Protein AF-A0A1D7TIS1-F1 (afdb_monomer)

pLDDT: mean 77.93, std 20.72, range [29.73, 98.0]

Secondary structure (DSSP, 8-state):
-HHHHHHHHHHHHHHHHHHHHHHHH-TTHHHHHHHHHHHHHHHHHHHHHHHHHHHHHHHHTT-----TTGGGT---S------------------HHHHHHHHHHHHHHHS-HHHHHHHHHHHHHHHHHHHTT---HHHHHHHHHHHHHHHHHHHHHHHTT--

Sequence (163 aa):
MTTTSRLVRFYLFGDVLVVLLSLFQGGDWLLNTQMAFVCSLLITLASFRSYHTFVTRRVDAGLIPDDKFDKFYEDDKEEDDDEQESVAPSVAKVGFKQSFHNLALSYKSALSLYRIFSYGVLFLAVLFLIRHDTLDAVAFFVGLSVVPLSSFLSVLFVKKGFE

Radius of gyration: 22.09 Å; Cα contacts (8 Å, |Δi|>4): 105; chains: 1; bounding box: 69×40×48 Å

Organism: NCBI:txid1193502

Mean predicted aligned error: 12.04 Å

Structure (mmCIF, N/CA/C/O backbone):
data_AF-A0A1D7TIS1-F1
#
_entry.id   AF-A0A1D7TIS1-F1
#
loop_
_atom_site.group_PDB
_atom_site.id
_atom_site.type_symbol
_atom_site.label_atom_id
_atom_site.label_alt_id
_atom_site.label_comp_id
_atom_site.label_asym_id
_atom_site.label_entity_id
_atom_site.label_seq_id
_atom_site.pdbx_PDB_ins_code
_atom_site.Cartn_x
_atom_site.Cartn_y
_atom_site.Cartn_z
_atom_site.occupancy
_atom_site.B_iso_or_equiv
_atom_site.auth_seq_id
_atom_site.auth_comp_id
_atom_site.auth_asym_id
_atom_site.auth_atom_id
_atom_site.pdbx_PDB_model_num
ATOM 1 N N . MET A 1 1 ? 7.291 -17.846 -11.606 1.00 48.78 1 MET A N 1
ATOM 2 C CA . MET A 1 1 ? 6.008 -17.732 -10.859 1.00 48.78 1 MET A CA 1
ATOM 3 C C . MET A 1 1 ? 6.133 -17.972 -9.347 1.00 48.78 1 MET A C 1
ATOM 5 O O . MET A 1 1 ? 5.205 -17.632 -8.622 1.00 48.78 1 MET A O 1
ATOM 9 N N . THR A 1 2 ? 7.244 -18.515 -8.835 1.00 55.75 2 THR A N 1
ATOM 10 C CA . THR A 1 2 ? 7.397 -18.871 -7.410 1.00 55.75 2 THR A CA 1
ATOM 11 C C . THR A 1 2 ? 7.517 -17.653 -6.482 1.00 55.75 2 THR A C 1
ATOM 13 O O . THR A 1 2 ? 6.889 -17.637 -5.427 1.00 55.75 2 THR A O 1
ATOM 16 N N . THR A 1 3 ? 8.232 -16.597 -6.882 1.00 69.69 3 THR A N 1
ATOM 17 C CA . THR A 1 3 ? 8.491 -15.415 -6.034 1.00 69.69 3 THR A CA 1
ATOM 18 C C . THR A 1 3 ? 7.237 -14.584 -5.742 1.00 69.69 3 THR A C 1
ATOM 20 O O . THR A 1 3 ? 6.989 -14.227 -4.594 1.00 69.69 3 THR A O 1
ATOM 23 N N . THR A 1 4 ? 6.384 -14.334 -6.743 1.00 74.88 4 THR A N 1
ATOM 24 C CA . THR A 1 4 ? 5.131 -13.576 -6.554 1.00 74.88 4 THR A CA 1
ATOM 25 C C . THR A 1 4 ? 4.162 -14.304 -5.623 1.00 74.88 4 THR A C 1
ATOM 27 O O . THR A 1 4 ? 3.548 -13.680 -4.764 1.00 74.88 4 THR A O 1
ATOM 30 N N . SER A 1 5 ? 4.062 -15.635 -5.739 1.00 76.88 5 SER A N 1
ATOM 31 C CA . SER A 1 5 ? 3.223 -16.436 -4.839 1.00 76.88 5 SER A CA 1
ATOM 32 C C . SER A 1 5 ? 3.731 -16.394 -3.394 1.00 76.88 5 SER A C 1
ATOM 34 O O . SER A 1 5 ? 2.920 -16.308 -2.476 1.00 76.88 5 SER A O 1
ATOM 36 N N . ARG A 1 6 ? 5.056 -16.378 -3.177 1.00 82.06 6 ARG A N 1
ATOM 37 C CA . ARG A 1 6 ? 5.641 -16.206 -1.836 1.00 82.06 6 ARG A CA 1
ATOM 38 C C . ARG A 1 6 ? 5.284 -14.845 -1.231 1.00 82.06 6 ARG A C 1
ATOM 40 O O . ARG A 1 6 ? 4.828 -14.810 -0.096 1.00 82.06 6 ARG A O 1
ATOM 47 N N . LEU A 1 7 ? 5.408 -13.749 -1.986 1.00 86.50 7 LEU A N 1
ATOM 48 C CA . LEU A 1 7 ? 5.056 -12.403 -1.502 1.00 86.50 7 LEU A CA 1
ATOM 49 C C . LEU A 1 7 ? 3.585 -12.292 -1.094 1.00 86.50 7 LEU A C 1
ATOM 51 O O . LEU A 1 7 ? 3.282 -11.806 -0.009 1.00 86.50 7 LEU A O 1
ATOM 55 N N . VAL A 1 8 ? 2.672 -12.810 -1.921 1.00 88.31 8 VAL A N 1
ATOM 56 C CA . VAL A 1 8 ? 1.237 -12.807 -1.598 1.00 88.31 8 VAL A CA 1
ATOM 57 C C . VAL A 1 8 ? 0.956 -13.588 -0.312 1.00 88.31 8 VAL A C 1
ATOM 59 O O . VAL A 1 8 ? 0.152 -13.139 0.497 1.00 88.31 8 VAL A O 1
ATOM 62 N N . ARG A 1 9 ? 1.647 -14.711 -0.069 1.00 89.88 9 ARG A N 1
ATOM 63 C CA . ARG A 1 9 ? 1.519 -15.450 1.200 1.00 89.88 9 ARG A CA 1
ATOM 64 C C . ARG A 1 9 ? 1.951 -14.611 2.401 1.00 89.88 9 ARG A C 1
ATOM 66 O O . ARG A 1 9 ? 1.253 -14.636 3.405 1.00 89.88 9 ARG A O 1
ATOM 73 N N . PHE A 1 10 ? 3.042 -13.847 2.298 1.00 91.56 10 PHE A N 1
ATOM 74 C CA . PHE A 1 10 ? 3.452 -12.926 3.366 1.00 91.56 10 PHE A CA 1
ATOM 75 C C . PHE A 1 10 ? 2.415 -11.825 3.604 1.00 91.56 10 PHE A C 1
ATOM 77 O O . PHE A 1 10 ? 2.142 -11.499 4.753 1.00 91.56 10 PHE A O 1
ATOM 84 N N . TYR A 1 11 ? 1.804 -11.289 2.543 1.00 94.06 11 TYR A N 1
ATOM 85 C CA . TYR A 1 11 ? 0.757 -10.270 2.673 1.00 94.06 11 TYR A CA 1
ATOM 86 C C . TYR A 1 11 ? -0.478 -10.821 3.380 1.00 94.06 11 TYR A C 1
ATOM 88 O O . TYR A 1 11 ? -0.973 -10.191 4.305 1.00 94.06 11 TYR A O 1
ATOM 96 N N . LEU A 1 12 ? -0.932 -12.014 2.986 1.00 94.44 12 LEU A N 1
ATOM 97 C CA . LEU A 1 12 ? -2.064 -12.684 3.626 1.00 94.44 12 LEU A CA 1
ATOM 98 C C . LEU A 1 12 ? -1.747 -13.087 5.067 1.00 94.44 12 LEU A C 1
ATOM 100 O O . LEU A 1 12 ? -2.605 -12.974 5.930 1.00 94.44 12 LEU A O 1
ATOM 104 N N . PHE A 1 13 ? -0.521 -13.523 5.354 1.00 94.69 13 PHE A N 1
ATOM 105 C CA . PHE A 1 13 ? -0.105 -13.828 6.721 1.00 94.69 13 PHE A CA 1
ATOM 106 C C . PHE A 1 13 ? -0.120 -12.578 7.614 1.00 94.69 13 PHE A C 1
ATOM 108 O O . PHE A 1 13 ? -0.658 -12.618 8.720 1.00 94.69 13 PHE A O 1
ATOM 115 N N . GLY A 1 14 ? 0.430 -11.462 7.124 1.00 94.69 14 GLY A N 1
ATOM 116 C CA . GLY A 1 14 ? 0.379 -10.180 7.824 1.00 94.69 14 GLY A CA 1
ATOM 117 C C . GLY A 1 14 ? -1.055 -9.693 8.037 1.00 94.69 14 GLY A C 1
ATOM 118 O O . GLY A 1 14 ? -1.385 -9.220 9.123 1.00 94.69 14 GLY A O 1
ATOM 119 N N . ASP A 1 15 ? -1.921 -9.869 7.039 1.00 96.75 15 ASP A N 1
ATOM 120 C CA . ASP A 1 15 ? -3.338 -9.520 7.135 1.00 96.75 15 ASP A CA 1
ATOM 121 C C . ASP A 1 15 ? -4.080 -10.387 8.156 1.00 96.75 15 ASP A C 1
ATOM 123 O O . ASP A 1 15 ? -4.769 -9.844 9.008 1.00 96.75 15 ASP A O 1
ATOM 127 N N . VAL A 1 16 ? -3.860 -11.707 8.181 1.00 97.19 16 VAL A N 1
ATOM 128 C CA . VAL A 1 16 ? -4.437 -12.597 9.207 1.00 97.19 16 VAL A CA 1
ATOM 129 C C . VAL A 1 16 ? -4.070 -12.127 10.616 1.00 97.19 16 VAL A C 1
ATOM 131 O O . VAL A 1 16 ? -4.928 -12.103 11.498 1.00 97.19 16 VAL A O 1
ATOM 134 N N . LEU A 1 17 ? -2.821 -11.708 10.839 1.00 96.19 17 LEU A N 1
ATOM 135 C CA . LEU A 1 17 ? -2.401 -11.165 12.131 1.00 96.19 17 LEU A CA 1
ATOM 136 C C . LEU A 1 17 ? -3.164 -9.875 12.472 1.00 96.19 17 LEU A C 1
ATOM 138 O O . LEU A 1 17 ? -3.638 -9.723 13.597 1.00 96.19 17 LEU A O 1
ATOM 142 N N . VAL A 1 18 ? -3.346 -8.977 11.503 1.00 96.62 18 VAL A N 1
ATOM 143 C CA . VAL A 1 18 ? -4.129 -7.747 11.690 1.00 96.62 18 VAL A CA 1
ATOM 144 C C . VAL A 1 18 ? -5.622 -8.025 11.872 1.00 96.62 18 VAL A C 1
ATOM 146 O O . VAL A 1 18 ? -6.250 -7.346 12.682 1.00 96.62 18 VAL A O 1
ATOM 149 N N . VAL A 1 19 ? -6.198 -9.032 11.213 1.00 97.44 19 VAL A N 1
ATOM 150 C CA . VAL A 1 19 ? -7.583 -9.482 11.433 1.00 97.44 19 VAL A CA 1
ATOM 151 C C . VAL A 1 19 ? -7.762 -9.928 12.879 1.00 97.44 19 VAL A C 1
ATOM 153 O O . VAL A 1 19 ? -8.690 -9.472 13.542 1.00 97.44 19 VAL A O 1
ATOM 156 N N . LEU A 1 20 ? -6.855 -10.761 13.400 1.00 97.19 20 LEU A N 1
ATOM 157 C CA . LEU A 1 20 ? -6.910 -11.216 14.793 1.00 97.19 20 LEU A CA 1
ATOM 158 C C . LEU A 1 20 ? -6.805 -10.044 15.780 1.00 97.19 20 LEU A C 1
ATOM 160 O O . LEU A 1 20 ? -7.589 -9.974 16.725 1.00 97.19 20 LEU A O 1
ATOM 164 N N . LEU A 1 21 ? -5.895 -9.094 15.534 1.00 95.94 21 LEU A N 1
ATOM 165 C CA . LEU A 1 21 ? -5.784 -7.873 16.342 1.00 95.94 21 LEU A CA 1
ATOM 166 C C . LEU A 1 21 ? -7.046 -7.004 16.257 1.00 95.94 21 LEU A C 1
ATOM 168 O O . LEU A 1 21 ? -7.508 -6.485 17.269 1.00 95.94 21 LEU A O 1
ATOM 172 N N . SER A 1 22 ? -7.639 -6.886 15.070 1.00 96.00 22 SER A N 1
ATOM 173 C CA . SER A 1 22 ? -8.859 -6.101 14.848 1.00 96.00 22 SER A CA 1
ATOM 174 C C . SER A 1 22 ? -10.062 -6.701 15.569 1.00 96.00 22 SER A C 1
ATOM 176 O O . SER A 1 22 ? -10.861 -5.970 16.147 1.00 96.00 22 SER A O 1
ATOM 178 N N . LEU A 1 23 ? -10.182 -8.033 15.566 1.00 96.19 23 LEU A N 1
ATOM 179 C CA . LEU A 1 23 ? -11.223 -8.748 16.304 1.00 96.19 23 LEU A CA 1
ATOM 180 C C . LEU A 1 23 ? -11.053 -8.599 17.820 1.00 96.19 23 LEU A C 1
ATOM 182 O O . LEU A 1 23 ? -12.050 -8.506 18.529 1.00 96.19 23 LEU A O 1
ATOM 186 N N . PHE A 1 24 ? -9.811 -8.554 18.310 1.00 95.94 24 PHE A N 1
ATOM 187 C CA . PHE A 1 24 ? -9.523 -8.309 19.723 1.00 95.94 24 PHE A CA 1
ATOM 188 C C . PHE A 1 24 ? -9.867 -6.874 20.152 1.00 95.94 24 PHE A C 1
ATOM 190 O O . PHE A 1 24 ? -10.419 -6.680 21.232 1.00 95.94 24 PHE A O 1
ATOM 197 N N . GLN A 1 25 ? -9.569 -5.877 19.313 1.00 94.44 25 GLN A N 1
ATOM 198 C CA . GLN A 1 25 ? -9.871 -4.473 19.603 1.00 94.44 25 GLN A CA 1
ATOM 199 C C . GLN A 1 25 ? -11.379 -4.164 19.520 1.00 94.44 25 GLN A C 1
ATOM 201 O O . GLN A 1 25 ? -11.899 -3.396 20.329 1.00 94.44 25 GLN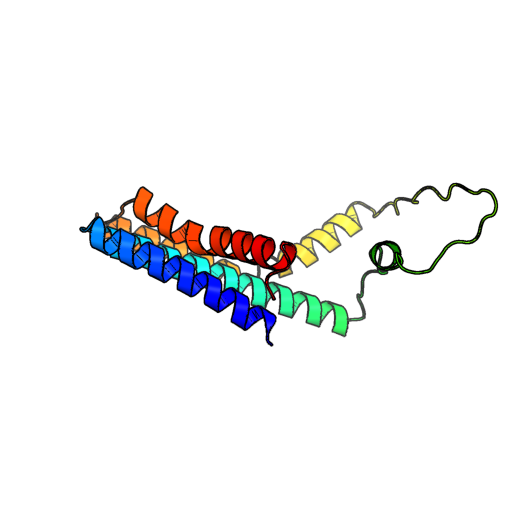 A O 1
ATOM 206 N N . GLY A 1 26 ? -12.087 -4.782 18.568 1.00 92.25 26 GLY A N 1
ATOM 207 C CA . GLY A 1 26 ? -13.525 -4.607 18.362 1.00 92.25 26 GLY A CA 1
ATOM 208 C C . GLY A 1 26 ? -13.913 -3.304 17.647 1.00 92.25 26 GLY A C 1
ATOM 209 O O . GLY A 1 26 ? -13.074 -2.566 17.131 1.00 92.25 26 GLY A O 1
ATOM 210 N N . GLY A 1 27 ? -15.220 -3.033 17.585 1.00 91.88 27 GLY A N 1
ATOM 211 C CA . GLY A 1 27 ? -15.771 -1.857 16.898 1.00 91.88 27 GLY A CA 1
ATOM 212 C C . GLY A 1 27 ? -15.509 -1.872 15.389 1.00 91.88 27 GLY A C 1
ATOM 213 O O . GLY A 1 27 ? -15.582 -2.920 14.745 1.00 91.88 27 GLY A O 1
ATOM 214 N N . ASP A 1 28 ? -15.165 -0.712 14.831 1.00 94.50 28 ASP A N 1
ATOM 215 C CA . ASP A 1 28 ? -14.943 -0.540 13.390 1.00 94.50 28 ASP A CA 1
ATOM 216 C C . ASP A 1 28 ? -13.525 -0.922 12.933 1.00 94.50 28 ASP A C 1
ATOM 218 O O . ASP A 1 28 ? -13.184 -0.757 11.756 1.00 94.50 28 ASP A O 1
ATOM 222 N N . TRP A 1 29 ? -12.682 -1.457 13.827 1.00 96.94 29 TRP A N 1
ATOM 223 C CA . TRP A 1 29 ? -11.294 -1.805 13.506 1.00 96.94 29 TRP A CA 1
ATOM 224 C C . TRP A 1 29 ? -11.190 -2.769 12.334 1.00 96.94 29 TRP A C 1
ATOM 226 O O . TRP A 1 29 ? -10.403 -2.531 11.422 1.00 96.94 29 TRP A O 1
ATOM 236 N N . LEU A 1 30 ? -12.015 -3.819 12.325 1.00 97.12 30 LEU A N 1
ATOM 237 C CA . LEU A 1 30 ? -11.998 -4.813 11.256 1.00 97.12 30 LEU A CA 1
ATOM 238 C C . LEU A 1 30 ? -12.366 -4.185 9.907 1.00 97.12 30 LEU A C 1
ATOM 240 O O . LEU A 1 30 ? -11.705 -4.444 8.909 1.00 97.12 30 LEU A O 1
ATOM 244 N N . LEU A 1 31 ? -13.382 -3.321 9.866 1.00 97.12 31 LEU A N 1
ATOM 245 C CA . LEU A 1 31 ? -13.786 -2.660 8.625 1.00 97.12 31 LEU A CA 1
ATOM 246 C C . 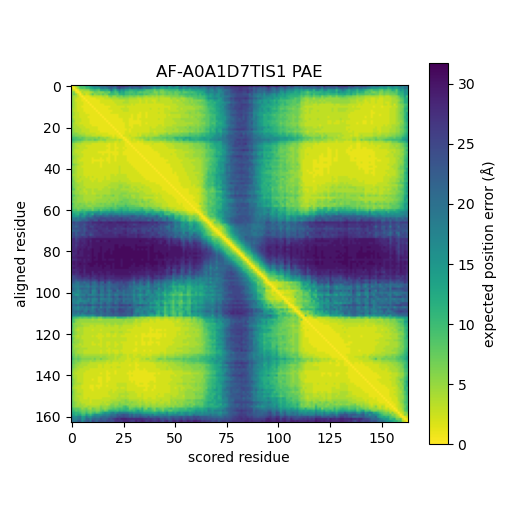LEU A 1 31 ? -12.663 -1.759 8.085 1.00 97.12 31 LEU A C 1
ATOM 248 O O . LEU A 1 31 ? -12.337 -1.816 6.898 1.00 97.12 31 LEU A O 1
ATOM 252 N N . ASN A 1 32 ? -12.049 -0.959 8.960 1.00 97.94 32 ASN A N 1
ATOM 253 C CA . ASN A 1 32 ? -10.984 -0.031 8.590 1.00 97.94 32 ASN A CA 1
ATOM 254 C C . ASN A 1 32 ? -9.715 -0.758 8.136 1.00 97.94 32 ASN A C 1
ATOM 256 O O . ASN A 1 32 ? -9.174 -0.428 7.079 1.00 97.94 32 ASN A O 1
ATOM 260 N N . THR A 1 33 ? -9.250 -1.757 8.895 1.00 98.00 33 THR A N 1
ATOM 261 C CA . THR A 1 33 ? -8.027 -2.496 8.556 1.00 98.00 33 THR A CA 1
ATOM 262 C C . THR A 1 33 ? -8.191 -3.279 7.263 1.00 98.00 33 THR A C 1
ATOM 264 O O . THR A 1 33 ? -7.321 -3.206 6.397 1.00 98.00 33 THR A O 1
ATOM 267 N N . GLN A 1 34 ? -9.321 -3.969 7.085 1.00 98.00 34 GLN A N 1
ATOM 268 C CA . GLN A 1 34 ? -9.567 -4.798 5.907 1.00 98.00 34 GLN A CA 1
ATOM 269 C C . GLN A 1 34 ? -9.750 -3.962 4.648 1.00 98.00 34 GLN A C 1
ATOM 271 O O . GLN A 1 34 ? -9.178 -4.274 3.601 1.00 98.00 34 GLN A O 1
ATOM 276 N N . MET A 1 35 ? -10.481 -2.850 4.734 1.00 97.50 35 MET A N 1
ATOM 277 C CA . MET A 1 35 ? -10.640 -1.988 3.572 1.00 97.50 35 MET A CA 1
ATOM 278 C C . MET A 1 35 ? -9.324 -1.303 3.180 1.00 97.50 35 MET A C 1
ATOM 280 O O . MET A 1 35 ? -9.004 -1.224 1.990 1.00 97.50 35 MET A O 1
ATOM 284 N N . ALA A 1 36 ? -8.523 -0.873 4.160 1.00 97.75 36 ALA A N 1
ATOM 285 C CA . ALA A 1 36 ? -7.191 -0.334 3.908 1.00 97.75 36 ALA A CA 1
ATOM 286 C C . ALA A 1 36 ? -6.242 -1.383 3.310 1.00 97.75 36 ALA A C 1
ATOM 288 O O . ALA A 1 36 ? -5.524 -1.079 2.353 1.00 97.75 36 ALA A O 1
ATOM 289 N N . PHE A 1 37 ? -6.272 -2.620 3.816 1.00 98.00 37 PHE A N 1
ATOM 290 C CA . PHE A 1 37 ? -5.489 -3.734 3.286 1.00 98.00 37 PHE A CA 1
ATOM 291 C C . PHE A 1 37 ? -5.840 -4.018 1.823 1.00 98.00 37 PHE A C 1
ATOM 293 O O . PHE A 1 37 ? -4.943 -4.055 0.978 1.00 98.00 37 PHE A O 1
ATOM 300 N N . VAL A 1 38 ? -7.131 -4.125 1.488 1.00 97.50 38 VAL A N 1
ATOM 301 C CA . VAL A 1 38 ? -7.590 -4.338 0.105 1.00 97.50 38 VAL A CA 1
ATOM 302 C C . VAL A 1 38 ? -7.108 -3.213 -0.809 1.00 97.50 38 VAL A C 1
ATOM 304 O O . VAL A 1 38 ? -6.581 -3.483 -1.889 1.00 97.50 38 VAL A O 1
ATOM 307 N N . CYS A 1 39 ? -7.215 -1.953 -0.379 1.00 97.56 39 CYS A N 1
ATOM 308 C CA . CYS A 1 39 ? -6.716 -0.824 -1.164 1.00 97.56 39 CYS A CA 1
ATOM 309 C C . CYS A 1 39 ? -5.190 -0.884 -1.354 1.00 97.56 39 CYS A C 1
ATOM 311 O O . CYS A 1 39 ? -4.700 -0.707 -2.471 1.00 97.56 39 CYS A O 1
ATOM 313 N N . SER A 1 40 ? -4.436 -1.185 -0.293 1.00 96.75 40 SER A N 1
ATOM 314 C CA . SER A 1 40 ? -2.974 -1.340 -0.322 1.00 96.75 40 SER A CA 1
ATOM 315 C C . SER A 1 40 ? -2.537 -2.461 -1.272 1.00 96.75 40 SER A C 1
ATOM 317 O O . SER A 1 40 ? -1.622 -2.297 -2.091 1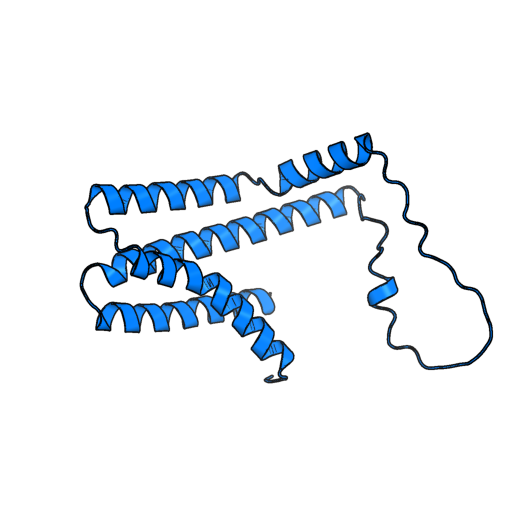.00 96.75 40 SER A O 1
ATOM 319 N N . LEU A 1 41 ? -3.250 -3.589 -1.232 1.00 95.38 41 LEU A N 1
ATOM 320 C CA . LEU A 1 41 ? -3.021 -4.736 -2.099 1.00 95.38 41 LEU A CA 1
ATOM 321 C C . LEU A 1 41 ? -3.325 -4.387 -3.560 1.00 95.38 41 LEU A C 1
ATOM 323 O O . LEU A 1 41 ? -2.499 -4.650 -4.433 1.00 95.38 41 LEU A O 1
ATOM 327 N N . LEU A 1 42 ? -4.460 -3.736 -3.833 1.00 95.31 42 LEU A N 1
ATOM 328 C CA . LEU A 1 42 ? -4.824 -3.276 -5.176 1.00 95.31 42 LEU A CA 1
ATOM 329 C C . LEU A 1 42 ? -3.776 -2.321 -5.754 1.00 95.31 42 LEU A C 1
ATOM 331 O O . LEU A 1 42 ? -3.366 -2.501 -6.899 1.00 95.31 42 LEU A O 1
ATOM 335 N N . ILE A 1 43 ? -3.304 -1.344 -4.974 1.00 94.44 43 ILE A N 1
ATOM 336 C CA . ILE A 1 43 ? -2.262 -0.398 -5.403 1.00 94.44 43 ILE A CA 1
ATOM 337 C C . ILE A 1 43 ? -0.962 -1.135 -5.727 1.00 94.44 43 ILE A C 1
ATOM 339 O O . ILE A 1 43 ? -0.316 -0.848 -6.741 1.00 94.44 43 ILE A O 1
ATOM 343 N N . THR A 1 44 ? -0.584 -2.101 -4.892 1.00 92.88 44 THR A N 1
ATOM 344 C CA . THR A 1 44 ? 0.618 -2.918 -5.089 1.00 92.88 44 THR A CA 1
ATOM 345 C C . THR A 1 44 ? 0.518 -3.756 -6.363 1.00 92.88 44 THR A C 1
ATOM 347 O O . THR A 1 44 ? 1.419 -3.717 -7.203 1.00 92.88 44 THR A O 1
ATOM 350 N N . LEU A 1 45 ? -0.605 -4.448 -6.572 1.00 91.81 45 LEU A N 1
ATOM 351 C CA . LEU A 1 45 ? -0.851 -5.263 -7.765 1.00 91.81 45 LEU A CA 1
ATOM 352 C C . LEU A 1 45 ? -0.915 -4.416 -9.040 1.00 91.81 45 LEU A C 1
ATOM 354 O O . LEU A 1 45 ? -0.285 -4.758 -10.044 1.00 91.81 45 LEU A O 1
ATOM 358 N N . ALA A 1 46 ? -1.618 -3.282 -8.998 1.00 91.56 46 ALA A N 1
ATOM 359 C CA . ALA A 1 46 ? -1.665 -2.330 -10.100 1.00 91.56 46 ALA A CA 1
ATOM 360 C C . ALA A 1 46 ? -0.267 -1.805 -10.436 1.00 91.56 46 ALA A C 1
ATOM 362 O O . ALA A 1 46 ? 0.098 -1.711 -11.608 1.00 91.56 46 ALA A O 1
ATOM 363 N N . SER A 1 47 ? 0.549 -1.523 -9.419 1.00 89.00 47 SER A N 1
ATOM 364 C CA . SER A 1 47 ? 1.929 -1.073 -9.595 1.00 89.00 47 SER A CA 1
ATOM 365 C C . SER A 1 47 ? 2.813 -2.148 -10.217 1.00 89.00 47 SER A C 1
ATOM 367 O O . SER A 1 47 ? 3.549 -1.838 -11.154 1.00 89.00 47 SER A O 1
ATOM 369 N N . PHE A 1 48 ? 2.697 -3.402 -9.778 1.00 87.62 48 PHE A N 1
ATOM 370 C CA . PHE A 1 48 ? 3.430 -4.519 -10.371 1.00 87.62 48 PHE A CA 1
ATOM 371 C C . PHE A 1 48 ? 3.035 -4.733 -11.838 1.00 87.62 48 PHE A C 1
ATOM 373 O O . PHE A 1 48 ? 3.895 -4.790 -12.718 1.00 87.62 48 PHE A O 1
ATOM 380 N N . ARG A 1 49 ? 1.728 -4.758 -12.136 1.00 86.94 49 ARG A N 1
ATOM 381 C CA . ARG A 1 49 ? 1.211 -4.906 -13.505 1.00 86.94 49 ARG A CA 1
ATOM 382 C C . ARG A 1 49 ? 1.650 -3.754 -14.407 1.00 86.94 49 ARG A C 1
ATOM 384 O O . ARG A 1 49 ? 2.051 -3.984 -15.550 1.00 86.94 49 ARG A O 1
ATOM 391 N N . SER A 1 50 ? 1.577 -2.526 -13.902 1.00 84.69 50 SER A N 1
ATOM 392 C CA . SER A 1 50 ? 2.040 -1.310 -14.573 1.00 84.69 50 SER A CA 1
ATOM 393 C C . SER A 1 50 ? 3.502 -1.416 -14.974 1.00 84.69 50 SER A C 1
ATOM 395 O O . SER A 1 50 ? 3.845 -1.204 -16.136 1.00 84.69 50 SER A O 1
ATOM 397 N N . TYR A 1 51 ? 4.347 -1.765 -14.006 1.00 83.88 51 TYR A N 1
ATOM 398 C CA . TYR A 1 51 ? 5.782 -1.877 -14.193 1.00 83.88 51 TYR A CA 1
ATOM 399 C C . TYR A 1 51 ? 6.132 -2.994 -15.176 1.00 83.88 51 TYR A C 1
ATOM 401 O O . TYR A 1 51 ? 6.865 -2.756 -16.128 1.00 83.88 51 TYR A O 1
ATOM 409 N N . HIS A 1 52 ? 5.522 -4.172 -15.035 1.00 84.06 52 HIS A N 1
ATOM 410 C CA . HIS A 1 52 ? 5.728 -5.267 -15.979 1.00 84.06 52 HIS A CA 1
ATOM 411 C C . HIS A 1 52 ? 5.379 -4.847 -17.412 1.00 84.06 52 HIS A C 1
ATOM 413 O O . HIS A 1 52 ? 6.168 -5.042 -18.326 1.00 84.06 52 HIS A O 1
ATOM 419 N N . THR A 1 53 ? 4.215 -4.219 -17.624 1.00 82.88 53 THR A N 1
ATOM 420 C CA . THR A 1 53 ? 3.794 -3.758 -18.965 1.00 82.88 53 THR A CA 1
ATOM 421 C C . THR A 1 53 ? 4.790 -2.778 -19.569 1.00 82.88 53 THR A C 1
ATOM 423 O O . THR A 1 53 ? 5.042 -2.808 -20.769 1.00 82.88 53 THR A O 1
ATOM 426 N N . PHE A 1 54 ? 5.323 -1.881 -18.743 1.00 80.38 54 PHE A N 1
ATOM 427 C CA . PHE A 1 54 ? 6.315 -0.904 -19.160 1.00 80.38 54 PHE A CA 1
ATOM 428 C C . PHE A 1 54 ? 7.616 -1.558 -19.604 1.00 80.38 54 PHE A C 1
ATOM 430 O O . PHE A 1 54 ? 8.100 -1.254 -20.691 1.00 80.38 54 PHE A O 1
ATOM 437 N N . VAL A 1 55 ? 8.154 -2.448 -18.766 1.00 81.75 55 VAL A N 1
ATOM 438 C CA . VAL A 1 55 ? 9.406 -3.153 -19.040 1.00 81.75 55 VAL A CA 1
ATOM 439 C C . VAL A 1 55 ? 9.263 -3.969 -20.320 1.00 81.75 55 VAL A C 1
ATOM 441 O O . VAL A 1 55 ? 10.060 -3.777 -21.229 1.00 81.75 55 VAL A O 1
ATOM 444 N N . THR A 1 56 ? 8.197 -4.767 -20.456 1.00 83.44 56 THR A N 1
ATOM 445 C CA . THR A 1 56 ? 7.939 -5.549 -21.678 1.00 83.44 56 THR A CA 1
ATOM 446 C C . THR A 1 56 ? 7.888 -4.656 -22.917 1.00 83.44 56 THR A C 1
ATOM 448 O O . THR A 1 56 ? 8.606 -4.904 -23.873 1.00 83.44 56 THR A O 1
ATOM 451 N N . ARG A 1 57 ? 7.139 -3.544 -22.877 1.00 80.06 57 ARG A N 1
ATOM 452 C CA . ARG A 1 57 ? 7.053 -2.613 -24.017 1.00 80.06 57 ARG A CA 1
ATOM 453 C C . ARG A 1 57 ? 8.393 -1.989 -24.399 1.00 80.06 57 ARG A C 1
ATOM 455 O O . ARG A 1 57 ? 8.599 -1.694 -25.570 1.00 80.06 57 ARG A O 1
ATOM 462 N N . ARG A 1 58 ? 9.271 -1.719 -23.429 1.00 77.12 58 ARG A N 1
ATOM 463 C CA . ARG A 1 58 ? 10.607 -1.172 -23.708 1.00 77.12 58 ARG A CA 1
ATOM 464 C C . ARG A 1 58 ? 11.536 -2.215 -24.309 1.00 77.12 58 ARG A C 1
ATOM 466 O O . ARG A 1 58 ? 12.243 -1.887 -25.256 1.00 77.12 58 ARG A O 1
ATOM 473 N N . VAL A 1 59 ? 11.484 -3.440 -23.789 1.00 78.69 59 VAL A N 1
ATOM 474 C CA . VAL A 1 59 ? 12.226 -4.583 -24.333 1.00 78.69 59 VAL A CA 1
ATOM 475 C C . VAL A 1 59 ? 11.786 -4.856 -25.774 1.00 78.69 59 VAL A C 1
ATOM 477 O O . VAL A 1 59 ? 12.632 -4.889 -26.660 1.00 78.69 59 VAL A O 1
ATOM 480 N N . ASP A 1 60 ? 10.478 -4.921 -26.039 1.00 79.88 60 ASP A N 1
ATOM 481 C CA . ASP A 1 60 ? 9.925 -5.145 -27.385 1.00 79.88 60 ASP A CA 1
ATOM 482 C C . ASP A 1 60 ? 10.301 -4.031 -28.377 1.00 79.88 60 ASP A C 1
ATOM 484 O O . ASP A 1 60 ? 10.465 -4.274 -29.570 1.00 79.88 60 ASP A O 1
ATOM 488 N N . ALA A 1 61 ? 10.445 -2.794 -27.893 1.00 79.69 61 ALA A N 1
ATOM 489 C CA . ALA A 1 61 ? 10.848 -1.649 -28.706 1.00 79.69 61 ALA A CA 1
ATOM 490 C C . ALA A 1 61 ? 12.365 -1.587 -28.978 1.00 79.69 61 ALA A C 1
ATOM 492 O O . ALA A 1 61 ? 12.817 -0.631 -29.607 1.00 79.69 61 ALA A O 1
ATOM 493 N N . GLY A 1 62 ? 13.157 -2.541 -28.471 1.00 75.44 62 GLY A N 1
ATOM 494 C CA . GLY A 1 62 ? 14.621 -2.505 -28.555 1.00 75.44 62 GLY A CA 1
ATOM 495 C C . GLY A 1 62 ? 15.248 -1.345 -27.773 1.00 75.44 62 GLY A C 1
ATOM 496 O O . GLY A 1 62 ? 16.419 -1.036 -27.956 1.00 75.44 62 GLY A O 1
ATOM 497 N N . LEU A 1 63 ? 14.476 -0.696 -26.895 1.00 70.50 63 LEU A N 1
ATOM 498 C CA . LEU A 1 63 ? 14.924 0.389 -26.019 1.00 70.50 63 LEU A CA 1
ATOM 499 C C . LEU A 1 63 ? 15.425 -0.194 -24.694 1.00 70.50 63 LEU A C 1
ATOM 501 O O . LEU A 1 63 ? 15.002 0.236 -23.614 1.00 70.50 63 LEU A O 1
ATOM 505 N N . ILE A 1 64 ? 16.281 -1.211 -24.793 1.00 64.44 64 ILE A N 1
ATOM 506 C CA . ILE A 1 64 ? 17.015 -1.748 -23.652 1.00 64.44 64 ILE A CA 1
ATOM 507 C C . ILE A 1 64 ? 18.037 -0.664 -23.294 1.00 64.44 64 ILE A C 1
ATOM 509 O O . ILE A 1 64 ? 18.816 -0.271 -24.162 1.00 64.44 64 ILE A O 1
ATOM 513 N N . PRO A 1 65 ? 17.984 -0.073 -22.089 1.00 61.72 65 PRO A N 1
ATOM 514 C CA . PRO A 1 65 ? 19.052 0.816 -21.652 1.00 61.72 65 PRO A CA 1
ATOM 515 C C . PRO A 1 65 ? 20.374 0.055 -21.779 1.00 61.72 65 PRO A C 1
ATOM 517 O O . PRO A 1 65 ? 20.409 -1.081 -21.321 1.00 61.72 65 PRO A O 1
ATOM 520 N N . ASP A 1 66 ? 21.424 0.648 -22.366 1.00 57.72 66 ASP A N 1
ATOM 521 C CA . ASP A 1 66 ? 22.777 0.081 -22.257 1.00 57.72 66 ASP A CA 1
ATOM 522 C C . ASP A 1 66 ? 22.998 -0.233 -20.776 1.00 57.72 66 ASP A C 1
ATOM 524 O O . ASP A 1 66 ? 22.897 0.678 -19.939 1.00 57.72 66 ASP A O 1
ATOM 528 N N . ASP A 1 67 ? 23.153 -1.516 -20.449 1.00 52.19 67 ASP A N 1
ATOM 529 C CA . ASP A 1 67 ? 23.063 -2.006 -19.082 1.00 52.19 67 ASP A CA 1
ATOM 530 C C . ASP A 1 67 ? 24.219 -1.428 -18.263 1.00 52.19 67 ASP A C 1
ATOM 532 O O . ASP A 1 67 ? 25.300 -1.987 -18.117 1.00 52.19 67 ASP A O 1
ATOM 536 N N . LYS A 1 68 ? 23.980 -0.265 -17.651 1.00 51.12 68 LYS A N 1
ATOM 537 C CA . LYS A 1 68 ? 24.884 0.328 -16.658 1.00 51.12 68 LYS A CA 1
ATOM 538 C C . LYS A 1 68 ? 24.978 -0.559 -15.400 1.00 51.12 68 LYS A C 1
ATOM 540 O O . LYS A 1 68 ? 25.766 -0.263 -14.505 1.00 51.12 68 LYS A O 1
ATOM 545 N N . PHE A 1 69 ? 24.169 -1.618 -15.326 1.00 48.34 69 PHE A N 1
ATOM 546 C CA . PHE A 1 69 ? 24.145 -2.594 -14.248 1.00 48.34 69 PHE A CA 1
ATOM 547 C C . PHE A 1 69 ? 24.955 -3.864 -14.522 1.00 48.34 69 PHE A C 1
ATOM 549 O O . PHE A 1 69 ? 25.252 -4.543 -13.547 1.00 48.34 69 PHE A O 1
ATOM 556 N N . ASP A 1 70 ? 25.385 -4.150 -15.759 1.00 50.38 70 ASP A N 1
ATOM 557 C CA . ASP A 1 70 ? 26.237 -5.323 -16.042 1.00 50.38 70 ASP A CA 1
ATOM 558 C C . ASP A 1 70 ? 27.523 -5.293 -15.201 1.00 50.38 70 ASP A C 1
ATOM 560 O O . ASP A 1 70 ? 27.917 -6.293 -14.608 1.00 50.38 70 ASP A O 1
ATOM 564 N N . LYS A 1 71 ? 28.080 -4.094 -14.984 1.00 47.47 71 LYS A N 1
AT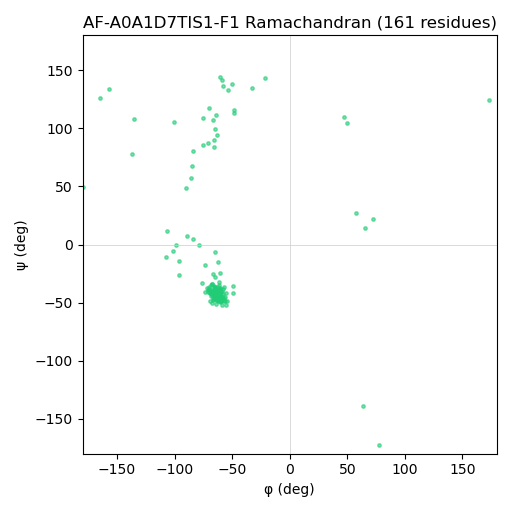OM 565 C CA . LYS A 1 71 ? 29.232 -3.868 -14.094 1.00 47.47 71 LYS A CA 1
ATOM 566 C C . LYS A 1 71 ? 29.014 -4.204 -12.614 1.00 47.47 71 LYS A C 1
ATOM 568 O O . LYS A 1 71 ? 29.985 -4.228 -11.872 1.00 47.47 71 LYS A O 1
ATOM 573 N N . PHE A 1 72 ? 27.776 -4.380 -12.158 1.00 47.03 72 PHE A N 1
ATOM 574 C CA . PHE A 1 72 ? 27.468 -4.744 -10.767 1.00 47.03 72 PHE A CA 1
ATOM 575 C C . PHE A 1 72 ? 27.145 -6.236 -10.599 1.00 47.03 72 PHE A C 1
ATOM 577 O O . PHE A 1 72 ? 26.949 -6.673 -9.468 1.00 47.03 72 PHE A O 1
ATOM 584 N N . TYR A 1 73 ? 27.056 -6.994 -11.698 1.00 48.66 73 TYR A N 1
ATOM 585 C CA . TYR A 1 73 ? 26.864 -8.449 -11.689 1.00 48.66 73 TYR A CA 1
ATOM 586 C C . TYR A 1 73 ? 28.129 -9.219 -12.103 1.00 48.66 73 TYR A C 1
ATOM 588 O O . TYR A 1 73 ? 28.182 -10.432 -11.922 1.00 48.66 73 TYR A O 1
ATOM 596 N N . GLU A 1 74 ? 29.151 -8.532 -12.620 1.00 38.94 74 GLU A N 1
ATOM 597 C CA . GLU A 1 74 ? 30.513 -9.056 -12.777 1.00 38.94 74 GLU A CA 1
ATOM 598 C C . GLU A 1 74 ? 31.307 -8.884 -11.473 1.00 38.94 74 GLU A C 1
ATOM 600 O O . GLU A 1 74 ? 32.235 -8.089 -11.391 1.00 38.94 74 GLU A O 1
ATOM 605 N N . ASP A 1 75 ? 30.917 -9.607 -10.430 1.00 45.62 75 ASP A N 1
ATOM 606 C CA . ASP A 1 75 ? 31.741 -9.786 -9.232 1.00 45.62 75 ASP A CA 1
ATOM 607 C C . ASP A 1 75 ? 31.631 -11.261 -8.849 1.00 45.62 75 ASP A C 1
ATOM 609 O O . ASP A 1 75 ? 30.763 -11.627 -8.070 1.00 45.62 75 ASP A O 1
ATOM 613 N N . ASP A 1 76 ? 32.364 -12.110 -9.582 1.00 45.25 76 ASP A N 1
ATOM 614 C CA . ASP A 1 76 ? 32.677 -13.516 -9.251 1.00 45.25 76 ASP A CA 1
ATOM 615 C C . ASP A 1 76 ? 33.568 -14.138 -10.356 1.00 45.25 76 ASP A C 1
ATOM 617 O O . ASP A 1 76 ? 33.293 -15.216 -10.893 1.00 45.25 76 ASP A O 1
ATOM 621 N N . LYS A 1 77 ? 34.653 -13.454 -10.749 1.00 38.16 77 LYS A N 1
ATOM 622 C CA . LYS A 1 77 ? 35.792 -14.114 -11.407 1.00 38.16 77 LYS A CA 1
ATOM 623 C C . LYS A 1 77 ? 37.100 -13.605 -10.814 1.00 38.16 77 LYS A C 1
ATOM 625 O O . LYS A 1 77 ? 37.477 -12.459 -11.008 1.00 38.16 77 LYS A O 1
ATOM 630 N N . GLU A 1 78 ? 37.673 -14.529 -10.059 1.00 36.31 78 GLU A N 1
ATOM 631 C CA . GLU A 1 78 ? 38.979 -14.632 -9.416 1.00 36.31 78 GLU A CA 1
ATOM 632 C C . GLU A 1 78 ? 40.121 -13.768 -9.987 1.00 36.31 78 GLU A C 1
ATOM 634 O O . GLU A 1 78 ? 40.256 -13.566 -11.192 1.00 36.31 78 GLU A O 1
ATOM 639 N N . GLU A 1 79 ? 40.924 -13.309 -9.027 1.00 39.81 79 GLU A N 1
ATOM 640 C CA . GLU A 1 79 ? 42.194 -12.579 -9.054 1.00 39.81 79 GLU A CA 1
ATOM 641 C C . GLU A 1 79 ? 43.139 -12.900 -10.229 1.00 39.81 79 GLU A C 1
ATOM 643 O O . GLU A 1 79 ? 43.430 -14.062 -10.496 1.00 39.81 79 GLU A O 1
ATOM 648 N N . ASP A 1 80 ? 43.705 -11.853 -10.840 1.00 30.98 80 ASP A N 1
ATOM 649 C CA . ASP A 1 80 ? 45.151 -11.768 -11.094 1.00 30.98 80 ASP A CA 1
ATOM 650 C C . ASP A 1 80 ? 45.574 -10.291 -11.260 1.00 30.98 80 ASP A C 1
ATOM 652 O O . ASP A 1 80 ? 44.896 -9.493 -11.916 1.00 30.98 80 ASP A O 1
ATOM 656 N N . ASP A 1 81 ? 46.673 -9.941 -10.588 1.00 40.12 81 ASP A N 1
ATOM 657 C CA . ASP A 1 81 ? 47.335 -8.631 -10.544 1.00 40.12 81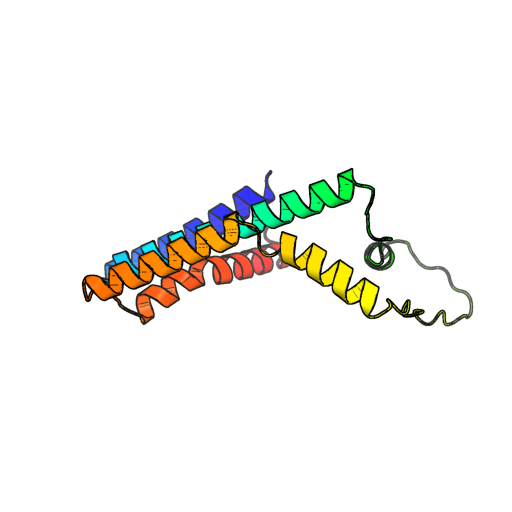 ASP A CA 1
ATOM 658 C C . ASP A 1 81 ? 47.767 -8.136 -11.940 1.00 40.12 81 ASP A C 1
ATOM 660 O O . ASP A 1 81 ? 48.336 -8.898 -12.716 1.00 40.12 81 ASP A O 1
ATOM 664 N N . ASP A 1 82 ? 47.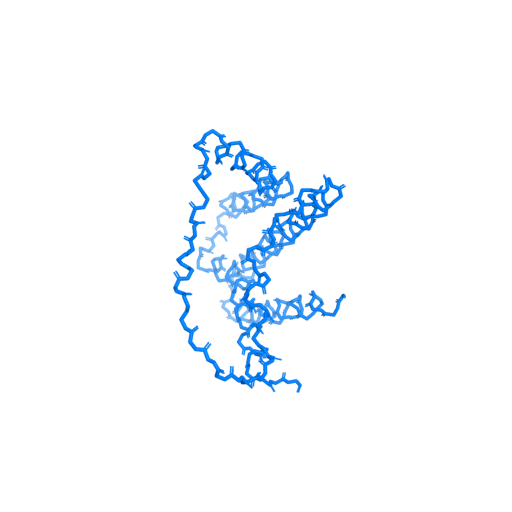531 -6.850 -12.245 1.00 30.81 82 ASP A N 1
ATOM 665 C CA . ASP A 1 82 ? 48.568 -5.890 -12.679 1.00 30.81 82 ASP A CA 1
ATOM 666 C C . ASP A 1 82 ? 47.967 -4.530 -13.132 1.00 30.81 82 ASP A C 1
ATOM 668 O O . ASP A 1 82 ? 47.109 -4.430 -14.003 1.00 30.81 82 ASP A O 1
ATOM 672 N N . GLU A 1 83 ? 48.463 -3.471 -12.487 1.00 33.75 83 GLU A N 1
ATOM 673 C CA . GLU A 1 83 ? 48.695 -2.091 -12.957 1.00 33.75 83 GLU A CA 1
ATOM 674 C C . GLU A 1 83 ? 47.618 -1.285 -13.745 1.00 33.75 83 GLU A C 1
ATOM 676 O O . GLU A 1 83 ? 47.408 -1.425 -14.943 1.00 33.75 83 GLU A O 1
ATOM 681 N N . GLN A 1 84 ? 47.085 -0.265 -13.049 1.00 37.94 84 GLN A N 1
ATOM 682 C CA . GLN A 1 84 ? 46.799 1.114 -13.511 1.00 37.94 84 GLN A CA 1
ATOM 683 C C . GLN A 1 84 ? 46.022 1.348 -14.830 1.00 37.94 84 GLN A C 1
ATOM 685 O O . GLN A 1 84 ? 46.618 1.483 -15.887 1.00 37.94 84 GLN A O 1
ATOM 690 N N . GLU A 1 85 ? 44.739 1.724 -14.723 1.00 29.73 85 GLU A N 1
ATOM 691 C CA . GLU A 1 85 ? 44.281 3.065 -15.146 1.00 29.73 85 GLU A CA 1
ATOM 692 C C . GLU A 1 85 ? 42.883 3.373 -14.584 1.00 29.73 85 GLU A C 1
ATOM 694 O O . GLU A 1 85 ? 41.919 2.622 -14.734 1.00 29.73 85 GLU A O 1
ATOM 699 N N . SER A 1 86 ? 42.761 4.508 -13.903 1.00 40.97 86 SER A N 1
ATOM 700 C CA . SER A 1 86 ? 41.523 5.004 -13.313 1.00 40.97 86 SER A CA 1
ATOM 701 C C . SER A 1 86 ? 40.542 5.472 -14.395 1.00 40.97 86 SER A C 1
ATOM 703 O O . SER A 1 86 ? 40.460 6.653 -14.729 1.00 40.97 86 SER A O 1
ATOM 705 N N . VAL A 1 87 ? 39.722 4.558 -14.921 1.00 37.91 87 VAL A N 1
ATOM 706 C CA . VAL A 1 87 ? 38.595 4.930 -15.790 1.00 37.91 87 VAL A CA 1
ATOM 707 C C . VAL A 1 87 ? 37.477 5.518 -14.926 1.00 37.91 87 VAL A C 1
ATOM 709 O O . VAL A 1 87 ? 36.554 4.832 -14.484 1.00 37.91 87 VAL A O 1
ATOM 712 N N . ALA A 1 88 ? 37.578 6.821 -14.661 1.00 39.94 88 ALA A N 1
ATOM 713 C CA . ALA A 1 88 ? 36.514 7.611 -14.061 1.00 39.94 88 ALA A CA 1
ATOM 714 C C . ALA A 1 88 ? 35.192 7.377 -14.825 1.00 39.94 88 ALA A C 1
ATOM 716 O O . ALA A 1 88 ? 35.191 7.351 -16.060 1.00 39.94 88 ALA A O 1
ATOM 717 N N . PRO A 1 89 ? 34.047 7.227 -14.132 1.00 38.31 89 PRO A N 1
ATOM 718 C CA . PRO A 1 89 ? 32.772 7.011 -14.791 1.00 38.31 89 PRO A CA 1
ATOM 719 C C . PRO A 1 89 ? 32.428 8.282 -15.564 1.00 38.31 89 PRO A C 1
ATOM 721 O O . PRO A 1 89 ? 32.079 9.306 -14.973 1.00 38.31 89 PRO A O 1
ATOM 724 N N . SER A 1 90 ? 32.533 8.244 -16.891 1.00 41.00 90 SER A N 1
ATOM 725 C CA . SER A 1 90 ? 32.038 9.329 -17.724 1.00 41.00 90 SER A CA 1
ATOM 726 C C . SER A 1 90 ? 30.519 9.376 -17.551 1.00 41.00 90 SER A C 1
ATOM 728 O O . SER A 1 90 ? 29.745 8.572 -18.071 1.00 41.00 90 SER A O 1
ATOM 730 N N . VAL A 1 91 ? 30.074 10.306 -16.709 1.00 50.22 91 VAL A N 1
ATOM 731 C CA . VAL A 1 91 ? 28.668 10.651 -16.545 1.00 50.22 91 VAL A CA 1
ATOM 732 C C . VAL A 1 91 ? 28.218 11.191 -17.896 1.00 50.22 91 VAL A C 1
ATOM 734 O O . VAL A 1 91 ? 28.429 12.364 -18.204 1.00 50.22 91 VAL A O 1
ATOM 737 N N . ALA A 1 92 ? 27.658 10.316 -18.735 1.00 50.44 92 ALA A N 1
ATOM 738 C CA . ALA A 1 92 ? 27.036 10.702 -19.989 1.00 50.44 92 ALA A CA 1
ATOM 739 C C . ALA A 1 92 ? 26.095 11.876 -19.693 1.00 50.44 92 ALA A C 1
ATOM 741 O O . ALA A 1 92 ? 25.129 11.737 -18.938 1.00 50.44 92 ALA A O 1
ATOM 742 N N . LYS A 1 93 ? 26.432 13.060 -20.217 1.00 49.41 93 LYS A N 1
ATOM 743 C CA . LYS A 1 93 ? 25.649 14.291 -20.075 1.00 49.41 93 LYS A CA 1
ATOM 744 C C . LYS A 1 93 ? 24.330 14.082 -20.819 1.00 49.41 93 LYS A C 1
ATOM 746 O O . LYS A 1 93 ? 24.197 14.441 -21.983 1.00 49.41 93 LYS A O 1
ATOM 751 N N . VAL A 1 94 ? 23.357 13.458 -20.160 1.00 58.69 94 VAL A N 1
ATOM 752 C CA . VAL A 1 94 ? 21.998 13.338 -20.686 1.00 58.69 94 VAL A CA 1
ATOM 753 C C . VAL A 1 94 ? 21.442 14.758 -20.772 1.00 58.69 94 VAL A C 1
ATOM 755 O O . VAL A 1 94 ? 21.265 15.431 -19.755 1.00 58.69 94 VAL A O 1
ATOM 758 N N . GLY A 1 95 ? 21.239 15.257 -21.993 1.00 68.12 95 GLY A N 1
ATOM 759 C CA . GLY A 1 95 ? 20.759 16.618 -22.215 1.00 68.12 95 GLY A CA 1
ATOM 760 C C . GLY A 1 95 ? 19.402 16.834 -21.544 1.00 68.12 95 GLY A C 1
ATOM 761 O O . GLY A 1 95 ? 18.542 15.958 -21.585 1.00 68.12 95 GLY A O 1
ATOM 762 N N . PHE A 1 96 ? 19.173 18.013 -20.958 1.00 67.94 96 PHE A N 1
ATOM 763 C CA . PHE A 1 96 ? 17.944 18.344 -20.219 1.00 67.94 96 PHE A CA 1
ATOM 764 C C . PHE A 1 96 ? 16.669 17.991 -21.005 1.00 67.94 96 PHE A C 1
ATOM 766 O O . PHE A 1 96 ? 15.759 17.378 -20.466 1.00 67.94 96 PHE A O 1
ATOM 773 N N . LYS A 1 97 ? 16.623 18.252 -22.318 1.00 68.38 97 LYS A N 1
ATOM 774 C CA . LYS A 1 97 ? 15.475 17.878 -23.165 1.00 68.38 97 LYS A CA 1
ATOM 775 C C . LYS A 1 97 ? 15.260 16.361 -23.271 1.00 68.38 97 LYS A C 1
ATOM 777 O O . LYS A 1 97 ? 14.118 15.916 -23.221 1.00 68.38 97 LYS A O 1
ATOM 782 N N . GLN A 1 98 ? 16.331 15.570 -23.367 1.00 67.12 98 GLN A N 1
ATOM 783 C CA . GLN A 1 98 ? 16.258 14.104 -23.340 1.00 67.12 98 GLN A CA 1
ATOM 784 C C . GLN A 1 98 ? 15.880 13.588 -21.951 1.00 67.12 98 GLN A C 1
ATOM 786 O O . GLN A 1 98 ? 15.058 12.685 -21.867 1.00 67.12 98 GLN A O 1
ATOM 791 N N . SER A 1 99 ? 16.380 14.188 -20.867 1.00 66.19 99 SER A N 1
ATOM 792 C CA . SER A 1 99 ? 15.941 13.862 -19.503 1.00 66.19 99 SER A CA 1
ATOM 793 C C . SER A 1 99 ? 14.458 14.151 -19.299 1.00 66.19 99 SER A C 1
ATOM 795 O O . SER A 1 99 ? 13.765 13.312 -18.744 1.00 66.19 99 SER A O 1
ATOM 797 N N . PHE A 1 100 ? 13.932 15.273 -19.800 1.00 74.12 100 PHE A N 1
ATOM 798 C CA . PHE A 1 100 ? 12.501 15.588 -19.713 1.00 74.12 100 PHE A CA 1
ATOM 799 C C . PHE A 1 100 ? 11.652 14.679 -20.599 1.00 74.12 100 PHE A C 1
ATOM 801 O O . PHE A 1 100 ? 10.585 14.254 -20.169 1.00 74.12 100 PHE A O 1
ATOM 808 N N . HIS A 1 101 ? 12.118 14.329 -21.801 1.00 65.56 101 HIS A N 1
ATOM 809 C CA . HIS A 1 101 ? 11.416 13.382 -22.668 1.00 65.56 101 HIS A CA 1
ATOM 810 C C . HIS A 1 101 ? 11.404 11.973 -22.062 1.00 65.56 101 HIS A C 1
ATOM 812 O O . HIS A 1 101 ? 10.347 11.355 -21.963 1.00 65.56 101 HIS A O 1
ATOM 818 N N . ASN A 1 102 ? 12.546 11.499 -21.560 1.00 63.09 102 ASN A N 1
ATOM 819 C CA . ASN A 1 102 ? 12.658 10.226 -20.856 1.00 63.09 102 ASN A CA 1
ATOM 820 C C . ASN A 1 102 ? 11.844 10.228 -19.563 1.00 63.09 102 ASN A C 1
ATOM 822 O O . ASN A 1 102 ? 11.180 9.238 -19.274 1.00 63.09 102 ASN A O 1
ATOM 826 N N . LEU A 1 103 ? 11.829 11.327 -18.808 1.00 64.88 103 LEU A N 1
ATOM 827 C CA . LEU A 1 103 ? 11.044 11.460 -17.585 1.00 64.88 103 LEU A CA 1
ATOM 828 C C . LEU A 1 103 ? 9.551 11.500 -17.895 1.00 64.88 103 LEU A C 1
ATOM 830 O O . LEU A 1 103 ? 8.814 10.759 -17.269 1.00 64.88 103 LEU A O 1
ATOM 834 N N . ALA A 1 104 ? 9.099 12.244 -18.906 1.00 65.06 104 ALA A N 1
ATOM 835 C CA . ALA A 1 104 ? 7.700 12.267 -19.333 1.00 65.06 104 ALA A CA 1
ATOM 836 C C . ALA A 1 104 ? 7.234 10.905 -19.876 1.00 65.06 104 ALA A C 1
ATOM 838 O O . ALA A 1 104 ? 6.136 10.452 -19.549 1.00 65.06 104 ALA A O 1
ATOM 839 N N . LEU A 1 105 ? 8.076 10.208 -20.646 1.00 64.75 105 LEU A N 1
ATOM 840 C CA . LEU A 1 105 ? 7.789 8.863 -21.150 1.00 64.75 105 LEU A CA 1
ATOM 841 C C . LEU A 1 105 ? 7.735 7.835 -20.007 1.00 64.75 105 LEU A C 1
ATOM 843 O O . LEU A 1 105 ? 6.860 6.971 -19.976 1.00 64.75 105 LEU A O 1
ATOM 847 N N . SER A 1 106 ? 8.641 7.956 -19.034 1.00 61.59 106 SER A N 1
ATOM 848 C CA . SER A 1 106 ? 8.663 7.124 -17.825 1.00 61.59 106 SER A CA 1
ATOM 849 C C . SER A 1 106 ? 7.488 7.452 -16.900 1.00 61.59 106 SER A C 1
ATOM 851 O O . SER A 1 106 ? 6.892 6.547 -16.331 1.00 61.59 106 SER A O 1
ATOM 853 N N . TYR A 1 107 ? 7.088 8.722 -16.809 1.00 61.12 107 TYR A N 1
ATOM 854 C CA . TYR A 1 107 ? 5.977 9.215 -15.995 1.00 61.12 107 TYR A CA 1
ATOM 855 C C . TYR A 1 107 ? 4.626 8.786 -16.562 1.00 61.12 107 TYR A C 1
ATOM 857 O O . TYR A 1 107 ? 3.786 8.300 -15.815 1.00 61.12 107 TYR A O 1
ATOM 865 N N . LYS A 1 108 ? 4.446 8.831 -17.889 1.00 61.28 108 LYS A N 1
ATOM 866 C CA . LYS A 1 108 ? 3.268 8.272 -18.575 1.00 61.28 108 LYS A CA 1
ATOM 867 C C . LYS A 1 108 ? 3.123 6.765 -18.338 1.00 61.28 108 LYS A C 1
ATOM 869 O O . LYS A 1 108 ? 2.021 6.232 -18.414 1.00 61.28 108 LYS A O 1
ATOM 874 N N . SER A 1 109 ? 4.2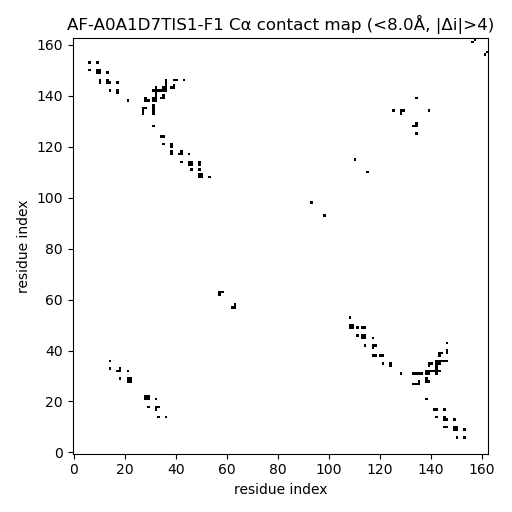25 6.083 -18.029 1.00 55.53 109 SER A N 1
ATOM 875 C CA . SER A 1 109 ? 4.211 4.663 -17.699 1.00 55.53 109 SER A CA 1
ATOM 876 C C . SER A 1 109 ? 4.170 4.345 -16.201 1.00 55.53 109 SER A C 1
ATOM 878 O O . SER A 1 109 ? 3.684 3.279 -15.824 1.00 55.53 109 SER A O 1
ATOM 880 N N . ALA A 1 110 ? 4.662 5.244 -15.347 1.00 56.41 110 ALA A N 1
ATOM 881 C CA . ALA A 1 110 ? 4.547 5.164 -13.894 1.00 56.41 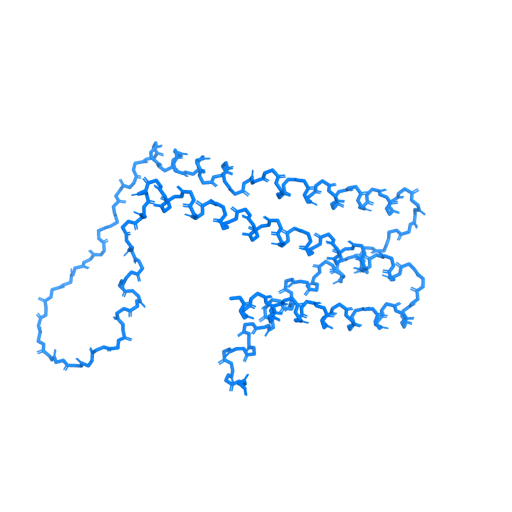110 ALA A CA 1
ATOM 882 C C . ALA A 1 110 ? 3.135 5.554 -13.422 1.00 56.41 110 ALA A C 1
ATOM 884 O O . ALA A 1 110 ? 2.616 4.970 -12.473 1.00 56.41 110 ALA A O 1
ATOM 885 N N . LEU A 1 111 ? 2.481 6.481 -14.126 1.00 59.06 111 LEU A N 1
ATOM 886 C CA . LEU A 1 111 ? 1.056 6.784 -14.020 1.00 59.06 111 LEU A CA 1
ATOM 887 C C . LEU A 1 111 ? 0.237 5.860 -14.925 1.00 59.06 111 LEU A C 1
ATOM 889 O O . LEU A 1 111 ? -0.496 6.312 -15.805 1.00 59.06 111 LEU A O 1
ATOM 893 N N . SER A 1 112 ? 0.357 4.545 -14.745 1.00 68.88 112 SER A N 1
ATOM 894 C CA . SER A 1 112 ? -0.597 3.667 -15.418 1.00 68.88 112 SER A CA 1
ATOM 895 C C . SER A 1 112 ? -2.013 3.974 -14.952 1.00 68.88 112 SER A C 1
ATOM 897 O O . SER A 1 112 ? -2.266 4.245 -13.775 1.00 68.88 112 SER A O 1
ATOM 899 N N . LEU A 1 113 ? -2.951 3.853 -15.891 1.00 78.81 113 LEU A N 1
ATOM 900 C CA . LEU A 1 113 ? -4.382 3.952 -15.626 1.00 78.81 113 LEU A CA 1
ATOM 901 C C . LEU A 1 113 ? -4.802 3.061 -14.446 1.00 78.81 113 LEU A C 1
ATOM 903 O O . LEU A 1 113 ? -5.618 3.469 -13.628 1.00 78.81 113 LEU A O 1
ATOM 907 N N . TYR A 1 114 ? -4.176 1.887 -14.312 1.00 85.75 114 TYR A N 1
ATOM 908 C CA . TYR A 1 114 ? -4.399 0.965 -13.201 1.00 85.75 114 TYR A CA 1
ATOM 909 C C . TYR A 1 114 ? -4.048 1.575 -11.842 1.00 85.75 114 TYR A C 1
ATOM 911 O O . TYR A 1 114 ? -4.829 1.448 -10.907 1.00 85.75 114 TYR A O 1
ATOM 919 N N . ARG A 1 115 ? -2.906 2.265 -11.717 1.00 87.38 115 ARG A N 1
ATOM 920 C CA . ARG A 1 115 ? -2.499 2.877 -10.446 1.00 87.38 115 ARG A CA 1
ATOM 921 C C . ARG A 1 115 ? -3.409 4.050 -10.075 1.00 87.38 115 ARG A C 1
ATOM 923 O O . ARG A 1 115 ? -3.810 4.163 -8.922 1.00 87.38 115 ARG A O 1
ATOM 930 N N . ILE A 1 116 ? -3.769 4.884 -11.055 1.00 90.69 116 ILE A N 1
ATOM 931 C CA . ILE A 1 116 ? -4.726 5.986 -10.859 1.00 90.69 116 ILE A CA 1
ATOM 932 C C . ILE A 1 116 ? -6.076 5.432 -10.399 1.00 90.69 116 ILE A C 1
ATOM 934 O O . ILE A 1 116 ? -6.647 5.931 -9.434 1.00 90.69 116 ILE A O 1
ATOM 938 N N . PHE A 1 117 ? -6.551 4.362 -11.039 1.00 92.06 117 PHE A N 1
ATOM 939 C CA . PHE A 1 117 ? -7.779 3.684 -10.646 1.00 92.06 117 PHE A CA 1
ATOM 940 C C . PHE A 1 117 ? -7.708 3.158 -9.206 1.00 92.06 117 PHE A C 1
ATOM 942 O O . PHE A 1 117 ? -8.615 3.420 -8.424 1.00 92.06 117 PHE A O 1
ATOM 949 N N . SER A 1 118 ? -6.618 2.492 -8.812 1.00 94.38 118 SER A N 1
ATOM 950 C CA . SER A 1 118 ? -6.450 1.994 -7.440 1.00 94.38 118 SER A CA 1
ATOM 951 C C . SER A 1 118 ? -6.412 3.109 -6.392 1.00 94.38 118 SER A C 1
ATOM 953 O O . SER A 1 118 ? -7.005 2.952 -5.328 1.00 94.38 118 SER A O 1
ATOM 955 N N . TYR A 1 119 ? -5.778 4.251 -6.679 1.00 95.19 119 TYR A N 1
ATOM 956 C CA . TYR A 1 119 ? -5.861 5.419 -5.792 1.00 95.19 119 TYR A CA 1
ATOM 957 C C . TYR A 1 119 ? -7.267 6.022 -5.755 1.00 95.19 119 TYR A C 1
ATOM 959 O O . TYR A 1 119 ? -7.698 6.481 -4.702 1.00 95.19 119 TYR A O 1
ATOM 967 N N . GLY A 1 120 ? -8.003 5.979 -6.868 1.00 96.50 120 GLY A N 1
ATOM 968 C CA . GLY A 1 120 ? -9.420 6.331 -6.901 1.00 96.50 120 GLY A CA 1
ATOM 969 C C . GLY A 1 120 ? -10.254 5.436 -5.983 1.00 96.50 120 GLY A C 1
ATOM 970 O O . GLY A 1 120 ? -11.054 5.942 -5.204 1.00 96.50 120 GLY A O 1
ATOM 971 N N . VAL A 1 121 ? -10.017 4.120 -6.003 1.00 97.44 121 VAL A N 1
ATOM 972 C CA . VAL A 1 121 ? -10.663 3.169 -5.081 1.00 97.44 121 VAL A CA 1
ATOM 973 C C . VAL A 1 121 ? -10.304 3.482 -3.627 1.00 97.44 121 VAL A C 1
ATOM 975 O O . VAL A 1 121 ? -11.204 3.555 -2.799 1.00 97.44 121 VAL A O 1
ATOM 978 N N . LEU A 1 122 ? -9.026 3.739 -3.321 1.00 97.44 122 LEU A N 1
ATOM 979 C CA . LEU A 1 122 ? -8.592 4.157 -1.981 1.00 97.44 122 LEU A CA 1
ATOM 980 C C . LEU A 1 122 ? -9.319 5.431 -1.525 1.00 97.44 122 LEU A C 1
ATOM 982 O O . LEU A 1 122 ? -9.812 5.497 -0.403 1.00 97.44 122 LEU A O 1
ATOM 986 N N . PHE A 1 123 ? -9.407 6.433 -2.399 1.00 97.62 123 PHE A N 1
ATOM 987 C CA . PHE A 1 123 ? -10.094 7.686 -2.106 1.00 97.62 123 PHE A CA 1
ATOM 988 C C . PHE A 1 123 ? -11.584 7.464 -1.820 1.00 97.62 123 PHE A C 1
ATOM 990 O O . PHE A 1 123 ? -12.101 7.965 -0.824 1.00 97.62 123 PHE A O 1
ATOM 997 N N . LEU A 1 124 ? -12.266 6.662 -2.643 1.00 97.75 124 LEU A N 1
ATOM 998 C CA . LEU A 1 124 ? -13.672 6.313 -2.435 1.00 97.75 124 LEU A CA 1
ATOM 999 C C . LEU A 1 124 ? -13.890 5.505 -1.152 1.00 97.75 124 LEU A C 1
ATOM 1001 O O . LEU A 1 124 ? -14.867 5.750 -0.453 1.00 97.75 124 LEU A O 1
ATOM 1005 N N . ALA A 1 125 ? -12.983 4.589 -0.814 1.00 97.19 125 ALA A N 1
ATOM 1006 C CA . ALA A 1 125 ? -13.032 3.823 0.428 1.00 97.19 125 ALA A CA 1
ATOM 1007 C C . ALA A 1 125 ? -12.935 4.728 1.666 1.00 97.19 125 ALA A C 1
ATOM 1009 O O . ALA A 1 125 ? -13.714 4.584 2.607 1.00 97.19 125 ALA A O 1
ATOM 1010 N N . VAL A 1 126 ? -12.027 5.708 1.650 1.00 97.31 126 VAL A N 1
ATOM 1011 C CA . VAL A 1 126 ? -11.912 6.699 2.730 1.00 97.31 126 VAL A CA 1
ATOM 1012 C C . VAL A 1 126 ? -13.169 7.564 2.813 1.00 97.31 126 VAL A C 1
ATOM 1014 O O . VAL A 1 126 ? -13.710 7.748 3.900 1.00 97.31 126 VAL A O 1
ATOM 1017 N N . LEU A 1 127 ? -13.686 8.051 1.679 1.00 97.50 127 LEU A N 1
ATOM 1018 C CA . LEU A 1 127 ? -14.939 8.813 1.663 1.00 97.50 127 LEU A CA 1
ATOM 1019 C C . LEU A 1 127 ? -16.125 7.997 2.181 1.00 97.50 127 LEU A C 1
ATOM 1021 O O . LEU A 1 127 ? -16.973 8.545 2.881 1.00 97.50 127 LEU A O 1
ATOM 1025 N N . PHE A 1 128 ? -16.183 6.704 1.864 1.00 97.06 128 PHE A N 1
ATOM 1026 C CA . PHE A 1 128 ? -17.202 5.796 2.375 1.00 97.06 128 PHE A CA 1
ATOM 1027 C C . PHE A 1 128 ? -17.137 5.690 3.906 1.00 97.06 128 PHE A C 1
ATOM 1029 O O . PHE A 1 128 ? -18.164 5.855 4.559 1.00 97.06 128 PHE A O 1
ATOM 1036 N N . LEU A 1 129 ? -15.944 5.517 4.490 1.00 96.31 129 LEU A N 1
ATOM 1037 C CA . LEU A 1 129 ? -15.771 5.484 5.952 1.00 96.31 129 LEU A CA 1
ATOM 1038 C C . LEU A 1 129 ? -16.174 6.804 6.611 1.00 96.31 129 LEU A C 1
ATOM 1040 O O . LEU A 1 129 ? -16.887 6.800 7.610 1.00 96.31 129 LEU A O 1
ATOM 1044 N N . ILE A 1 130 ? -15.766 7.936 6.026 1.00 96.81 130 ILE A N 1
ATOM 1045 C CA . ILE A 1 130 ? -16.138 9.270 6.521 1.00 96.81 130 ILE A CA 1
ATOM 1046 C C . ILE A 1 130 ? -17.656 9.461 6.454 1.00 96.81 130 ILE A C 1
ATOM 1048 O O . ILE A 1 130 ? -18.262 10.000 7.374 1.00 96.81 130 ILE A O 1
ATOM 1052 N N . ARG A 1 131 ? -18.298 9.007 5.372 1.00 97.06 131 ARG A N 1
ATOM 1053 C CA . ARG A 1 131 ? -19.740 9.175 5.164 1.00 97.06 131 ARG A CA 1
ATOM 1054 C C . ARG A 1 131 ? -20.586 8.427 6.195 1.00 97.06 131 ARG A C 1
ATOM 1056 O O . ARG A 1 131 ? -21.719 8.855 6.441 1.00 97.06 131 ARG A O 1
ATOM 1063 N N . HIS A 1 132 ? -20.059 7.334 6.738 1.00 95.25 132 HIS A N 1
ATOM 1064 C CA . HIS A 1 132 ? -20.708 6.498 7.745 1.00 95.25 132 HIS A CA 1
ATOM 1065 C C . HIS A 1 132 ? -20.252 6.792 9.183 1.00 95.25 132 HIS A C 1
ATOM 1067 O O . HIS A 1 132 ? -20.784 6.167 10.092 1.00 95.25 132 HIS A O 1
ATOM 1073 N N . ASP A 1 133 ? -19.337 7.748 9.392 1.00 93.62 133 ASP A N 1
ATOM 1074 C CA . ASP A 1 133 ? -18.739 8.072 10.701 1.00 93.62 133 ASP A CA 1
ATOM 1075 C C . ASP A 1 133 ? -18.033 6.872 11.369 1.00 93.62 133 ASP A C 1
ATOM 1077 O O . ASP A 1 133 ? -17.912 6.789 12.585 1.00 93.62 133 ASP A O 1
ATOM 1081 N N . THR A 1 134 ? -17.552 5.926 10.554 1.00 95.69 134 THR A N 1
ATOM 1082 C CA . THR A 1 134 ? -16.871 4.697 11.000 1.00 95.69 134 THR A CA 1
ATOM 1083 C C . THR A 1 134 ? -15.365 4.749 10.744 1.00 95.69 134 THR A C 1
ATOM 1085 O O . THR A 1 134 ? -14.704 3.713 10.760 1.00 95.69 134 THR A O 1
ATOM 1088 N N . LEU A 1 135 ? -14.803 5.913 10.397 1.00 96.81 135 LEU A N 1
ATOM 1089 C CA . LEU A 1 135 ? -13.373 6.043 10.107 1.00 96.81 135 LEU A CA 1
ATOM 1090 C C . LEU A 1 135 ? -12.563 6.024 11.408 1.00 96.81 135 LEU A C 1
ATOM 1092 O O . LEU A 1 135 ? -12.508 7.021 12.125 1.00 96.81 135 LEU A O 1
ATOM 1096 N N . ASP A 1 136 ? -11.838 4.934 11.643 1.00 96.62 136 ASP A N 1
ATOM 1097 C CA . ASP A 1 136 ? -10.761 4.887 12.630 1.00 96.62 136 ASP A CA 1
ATOM 1098 C C . ASP A 1 136 ? -9.428 5.029 11.889 1.00 96.62 136 ASP A C 1
ATOM 1100 O O . ASP A 1 136 ? -8.959 4.113 11.207 1.00 96.62 136 ASP A O 1
ATOM 1104 N N . ALA A 1 137 ? -8.816 6.210 12.006 1.00 95.81 137 ALA A N 1
ATOM 1105 C CA . ALA A 1 137 ? -7.568 6.521 11.319 1.00 95.81 137 ALA A CA 1
ATOM 1106 C C . ALA A 1 137 ? -6.426 5.577 11.726 1.00 95.81 137 ALA A C 1
ATOM 1108 O O . ALA A 1 137 ? -5.623 5.192 10.875 1.00 95.81 137 ALA A O 1
ATOM 1109 N N . VAL A 1 138 ? -6.352 5.180 13.000 1.00 96.44 138 VAL A N 1
ATOM 1110 C CA . VAL A 1 138 ? -5.291 4.294 13.493 1.00 96.44 138 VAL A CA 1
ATOM 1111 C C . VAL A 1 138 ? -5.463 2.913 12.874 1.00 96.44 138 VAL A C 1
ATOM 1113 O O . VAL A 1 138 ? -4.526 2.402 12.260 1.00 96.44 138 VAL A O 1
ATOM 1116 N N . ALA A 1 139 ? -6.669 2.349 12.947 1.00 96.94 139 ALA A N 1
ATOM 1117 C CA . ALA A 1 139 ? -6.990 1.064 12.334 1.00 96.94 139 ALA A CA 1
ATOM 1118 C C . ALA A 1 139 ? -6.736 1.081 10.816 1.00 96.94 139 ALA A C 1
ATOM 1120 O O . ALA A 1 139 ? -6.129 0.163 10.260 1.00 96.94 139 ALA A O 1
ATOM 1121 N N . PHE A 1 140 ? -7.128 2.160 10.136 1.00 97.81 140 PHE A N 1
ATOM 1122 C CA . PHE A 1 140 ? -6.927 2.309 8.699 1.00 97.81 140 PHE A CA 1
ATOM 1123 C C . PHE A 1 140 ? -5.437 2.312 8.326 1.00 97.81 140 PHE A C 1
ATOM 1125 O O . PHE A 1 140 ? -5.017 1.574 7.435 1.00 97.81 140 PHE A O 1
ATOM 1132 N N . PHE A 1 141 ? -4.603 3.090 9.024 1.00 97.56 141 PHE A N 1
ATOM 1133 C CA . PHE A 1 141 ? -3.161 3.116 8.755 1.00 97.56 141 PHE A CA 1
ATOM 1134 C C . PHE A 1 141 ? -2.464 1.800 9.116 1.00 97.56 141 PHE A C 1
ATOM 1136 O O . PHE A 1 141 ? -1.551 1.390 8.393 1.00 97.56 141 PHE A O 1
ATOM 1143 N N . VAL A 1 142 ? -2.914 1.104 10.166 1.00 97.19 142 VAL A N 1
ATOM 1144 C CA . VAL A 1 142 ? -2.435 -0.247 10.493 1.00 97.19 142 VAL A CA 1
ATOM 1145 C C . VAL A 1 142 ? -2.690 -1.188 9.315 1.00 97.19 142 VAL A C 1
ATOM 1147 O O . VAL A 1 142 ? -1.738 -1.785 8.812 1.00 97.19 142 VAL A O 1
ATOM 1150 N N . GLY A 1 143 ? -3.922 -1.245 8.798 1.00 96.88 143 GLY A N 1
ATOM 1151 C CA . GLY A 1 143 ? -4.256 -2.059 7.622 1.00 96.88 143 GLY A CA 1
ATO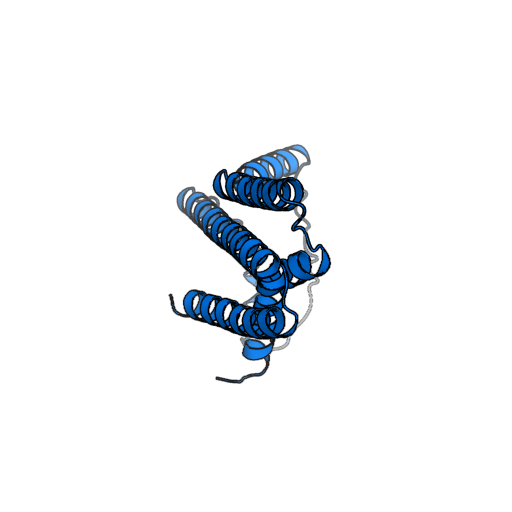M 1152 C C . GLY A 1 143 ? -3.477 -1.659 6.363 1.00 96.88 143 GLY A C 1
ATOM 1153 O O . GLY A 1 143 ? -2.968 -2.515 5.638 1.00 96.88 143 GLY A O 1
ATOM 1154 N N . LEU A 1 144 ? -3.297 -0.355 6.127 1.00 97.12 144 LEU A N 1
ATOM 1155 C CA . LEU A 1 144 ? -2.540 0.160 4.980 1.00 97.12 144 LEU A CA 1
ATOM 1156 C C . LEU A 1 144 ? -1.064 -0.275 5.022 1.00 97.12 144 LEU A C 1
ATOM 1158 O O . LEU A 1 144 ? -0.476 -0.576 3.977 1.00 97.12 144 LEU A O 1
ATOM 1162 N N . SER A 1 145 ? -0.479 -0.328 6.224 1.00 96.38 145 SER A N 1
ATOM 1163 C CA . SER A 1 145 ? 0.928 -0.670 6.460 1.00 96.38 145 SER A CA 1
ATOM 1164 C C . SER A 1 145 ? 1.259 -2.153 6.273 1.00 96.38 145 SER A C 1
ATOM 1166 O O . SER A 1 145 ? 2.427 -2.483 6.061 1.00 96.38 145 SER A O 1
ATOM 1168 N N . VAL A 1 146 ? 0.256 -3.042 6.282 1.00 96.44 146 VAL A N 1
ATOM 1169 C CA . VAL A 1 146 ? 0.454 -4.498 6.186 1.00 96.44 146 VAL A CA 1
ATOM 1170 C C . VAL A 1 146 ? 1.279 -4.869 4.963 1.00 96.44 146 VAL A C 1
ATOM 1172 O O . VAL A 1 146 ? 2.252 -5.611 5.084 1.00 96.44 146 VAL A O 1
ATOM 1175 N N . VAL A 1 147 ? 0.936 -4.346 3.784 1.00 95.12 147 VAL A N 1
ATOM 1176 C CA . VAL A 1 147 ? 1.612 -4.723 2.534 1.00 95.12 147 VAL A CA 1
ATOM 1177 C C . VAL A 1 147 ? 3.064 -4.210 2.479 1.00 95.12 147 VAL A C 1
ATOM 1179 O O . VAL A 1 147 ? 3.955 -5.025 2.209 1.00 95.12 147 VAL A O 1
ATOM 1182 N N . PRO A 1 148 ? 3.369 -2.926 2.779 1.00 94.25 148 PRO A N 1
ATOM 1183 C CA . PRO A 1 148 ? 4.751 -2.454 2.892 1.00 94.25 148 PRO A CA 1
ATOM 1184 C C . PRO A 1 148 ? 5.581 -3.215 3.934 1.00 94.25 148 PRO A C 1
ATOM 1186 O O . PRO A 1 148 ? 6.691 -3.652 3.627 1.00 94.25 148 PRO A O 1
ATOM 1189 N N . LEU A 1 149 ? 5.043 -3.423 5.140 1.00 94.44 149 LEU A N 1
ATOM 1190 C CA . LEU A 1 149 ? 5.759 -4.099 6.225 1.00 94.44 149 LEU A CA 1
ATOM 1191 C C . LEU A 1 149 ? 6.008 -5.572 5.905 1.00 94.44 149 LEU A C 1
ATOM 1193 O O . LEU A 1 149 ? 7.122 -6.059 6.078 1.00 94.44 149 LEU A O 1
ATOM 1197 N N . SER A 1 150 ? 5.009 -6.268 5.365 1.00 91.69 150 SER A N 1
ATOM 1198 C CA . SER A 1 150 ? 5.146 -7.668 4.950 1.00 91.69 150 SER A CA 1
ATOM 1199 C C . SER A 1 150 ? 6.136 -7.820 3.794 1.00 91.69 150 SER A C 1
ATOM 1201 O O . SER A 1 150 ? 6.907 -8.778 3.767 1.00 91.69 150 SER A O 1
ATOM 1203 N N . SER A 1 151 ? 6.175 -6.859 2.862 1.00 90.62 151 SER A N 1
ATOM 1204 C CA . SER A 1 151 ? 7.183 -6.829 1.792 1.00 90.62 151 SER A CA 1
ATOM 1205 C C . SER A 1 151 ? 8.587 -6.686 2.370 1.00 90.62 151 SER A C 1
ATOM 1207 O O . SER A 1 151 ? 9.476 -7.464 2.029 1.00 90.62 151 SER A O 1
ATOM 1209 N N . PHE A 1 152 ? 8.779 -5.738 3.285 1.00 90.12 152 PHE A N 1
ATOM 1210 C CA . PHE A 1 152 ? 10.062 -5.527 3.945 1.00 90.12 152 PHE A CA 1
ATOM 1211 C C . PHE A 1 152 ? 10.510 -6.767 4.731 1.00 90.12 152 PHE A C 1
ATOM 1213 O O . PHE A 1 152 ? 11.650 -7.214 4.603 1.00 90.12 152 PHE A O 1
ATOM 1220 N N . LEU A 1 153 ? 9.588 -7.379 5.475 1.00 88.94 153 LEU A N 1
ATOM 1221 C CA . LEU A 1 153 ? 9.856 -8.586 6.242 1.00 88.94 153 LEU A CA 1
ATOM 1222 C C . LEU A 1 153 ? 10.239 -9.755 5.326 1.00 88.94 153 LEU A C 1
ATOM 1224 O O . LEU A 1 153 ? 11.215 -10.445 5.600 1.00 88.94 153 LEU A O 1
ATOM 1228 N N . SER A 1 154 ? 9.551 -9.930 4.194 1.00 85.75 154 SER A N 1
ATOM 1229 C CA . SER A 1 154 ? 9.884 -10.986 3.230 1.00 85.75 154 SER A CA 1
ATOM 1230 C C . SER A 1 154 ? 11.324 -10.881 2.710 1.00 85.75 154 SER A C 1
ATOM 1232 O O . SER A 1 154 ? 12.009 -11.894 2.597 1.00 85.75 154 SER A O 1
ATOM 1234 N N . VAL A 1 155 ? 11.825 -9.661 2.477 1.00 83.88 155 VAL A N 1
ATOM 1235 C CA . VAL A 1 155 ? 13.213 -9.426 2.046 1.00 83.88 155 VAL A CA 1
ATOM 1236 C C . VAL A 1 155 ? 14.198 -9.762 3.165 1.00 83.88 155 VAL A C 1
ATOM 1238 O O . VAL A 1 155 ? 15.229 -10.381 2.906 1.00 83.88 155 VAL A O 1
ATOM 1241 N N . LEU A 1 156 ? 13.879 -9.403 4.412 1.00 83.44 156 LEU A N 1
ATOM 1242 C CA . LEU A 1 156 ? 14.708 -9.759 5.565 1.00 83.44 156 LEU A CA 1
ATOM 1243 C C . LEU A 1 156 ? 14.811 -11.275 5.754 1.00 83.44 156 LEU A C 1
ATOM 1245 O O . LEU A 1 156 ? 15.905 -11.766 6.016 1.00 83.44 156 LEU A O 1
ATOM 1249 N N . PHE A 1 157 ? 13.712 -12.015 5.594 1.00 80.25 157 PHE A N 1
ATOM 1250 C CA . PHE A 1 157 ? 13.723 -13.476 5.702 1.00 80.25 157 PHE A CA 1
ATOM 1251 C C . PHE A 1 157 ? 14.550 -14.133 4.591 1.00 80.25 157 PHE A C 1
ATOM 1253 O O . PHE A 1 157 ? 15.348 -15.020 4.885 1.00 80.25 157 PHE A O 1
ATOM 1260 N N . VAL A 1 158 ? 14.440 -13.647 3.349 1.00 75.19 158 VAL A N 1
ATOM 1261 C CA . VAL A 1 158 ? 15.250 -14.144 2.221 1.00 75.19 158 VAL A CA 1
ATOM 1262 C C . VAL A 1 158 ? 16.741 -13.862 2.436 1.00 75.19 158 VAL A C 1
ATOM 1264 O O . VAL A 1 158 ? 17.566 -14.745 2.231 1.00 75.19 158 VAL A O 1
ATOM 1267 N N . LYS A 1 159 ? 17.108 -12.665 2.914 1.00 65.00 159 LYS A N 1
ATOM 1268 C CA . LYS A 1 159 ? 18.515 -12.305 3.168 1.00 65.00 159 LYS A CA 1
ATOM 1269 C C . LYS A 1 159 ? 19.145 -13.109 4.314 1.00 65.00 159 LYS A C 1
ATOM 1271 O O . LYS A 1 159 ? 20.362 -13.248 4.362 1.00 65.00 159 LYS A O 1
ATOM 1276 N N . LYS A 1 160 ? 18.340 -13.617 5.252 1.00 62.75 160 LYS A N 1
ATOM 1277 C CA . LYS A 1 160 ? 18.821 -14.318 6.454 1.00 62.75 160 LYS A CA 1
ATOM 1278 C C . LYS A 1 160 ? 19.001 -15.833 6.266 1.00 62.75 160 LYS A C 1
ATOM 1280 O O . LYS A 1 160 ? 19.283 -16.508 7.249 1.00 62.75 160 LYS A O 1
ATOM 1285 N N . GLY A 1 161 ? 18.861 -16.352 5.042 1.00 49.38 161 GLY A N 1
ATOM 1286 C CA . GLY A 1 161 ? 19.195 -17.743 4.708 1.00 49.38 161 GLY A CA 1
ATOM 1287 C C . GLY A 1 161 ? 18.233 -18.799 5.261 1.00 49.38 161 GLY A C 1
ATOM 1288 O O . GLY A 1 161 ? 18.625 -19.950 5.408 1.00 49.38 161 GLY A O 1
ATOM 1289 N N . PHE A 1 162 ? 16.991 -18.429 5.586 1.00 51.16 162 PHE A N 1
ATOM 1290 C CA . PHE A 1 162 ? 15.948 -19.411 5.892 1.00 51.16 162 PHE A CA 1
ATOM 1291 C C . PHE A 1 162 ? 15.310 -19.887 4.579 1.00 51.16 162 PHE A C 1
ATOM 1293 O O . PHE A 1 162 ? 14.270 -19.366 4.166 1.00 51.16 162 PHE A O 1
ATOM 1300 N N . GLU A 1 163 ? 15.984 -20.819 3.900 1.00 42.66 163 GLU A N 1
ATOM 1301 C CA . GLU A 1 163 ? 15.360 -21.718 2.916 1.00 42.66 163 GLU A CA 1
ATOM 1302 C C . GLU A 1 163 ? 14.601 -22.856 3.607 1.00 42.66 163 GLU A C 1
ATOM 1304 O O . GLU A 1 163 ? 15.089 -23.356 4.648 1.00 42.66 163 GLU A O 1
#

Solvent-accessible surface area (backbone atoms only — not comparable to full-atom values): 9174 Å² total; per-residue (Å²): 120,69,68,65,56,51,53,52,50,38,34,52,51,42,44,53,54,50,48,55,52,18,62,71,71,39,85,50,28,46,61,24,18,51,53,26,31,52,34,38,49,45,35,49,51,26,46,51,53,30,48,52,55,45,52,52,55,30,54,76,67,69,60,61,71,80,64,82,56,55,76,75,70,70,78,87,76,80,91,80,92,80,85,89,78,90,79,69,82,78,75,74,81,71,49,68,69,56,50,50,50,52,47,51,58,48,44,61,40,70,59,24,70,53,35,56,49,27,50,49,50,40,52,50,52,51,50,51,29,57,75,69,74,49,65,45,68,67,34,24,51,53,18,38,42,32,49,62,51,26,52,53,48,53,53,54,46,60,74,68,68,72,125

Foldseek 3Di:
DVPVVLLVVLLVVLLVVQCVVQVVVDALLNVQLVLLLVLLVQLVVLQVVLVVVLVVVCVVVVVDPPPPCVVVVPDDDDDDDDDDDPPDPPPPCCDPVNVVVVCVSVVCSSPDPSNVVSVVSVVVSQVVCVVVVSDDPVSNVSSNCSSVVSVVVSVVCVVVPPD